Protein AF-A0A0C9SS78-F1 (afdb_monomer_lite)

Foldseek 3Di:
DLVVCVVVVHDLVVVCVVVVDDSVVSVVCCVVPPVVRDDDPDDDPDPADPVLVVQLVVCVVVVVDDDPVVSVVVSVVVVVD

Structure (mmCIF, N/CA/C/O backbone):
data_AF-A0A0C9SS78-F1
#
_entry.id   AF-A0A0C9SS78-F1
#
loop_
_atom_site.group_PDB
_atom_site.id
_atom_site.type_symbol
_atom_site.label_atom_id
_atom_site.label_alt_id
_atom_site.label_comp_id
_atom_site.label_asym_id
_atom_site.label_entity_id
_atom_site.label_seq_id
_atom_site.pdbx_PDB_ins_code
_atom_site.Cartn_x
_atom_site.Cartn_y
_atom_site.Cartn_z
_atom_site.occupancy
_atom_site.B_iso_or_equiv
_atom_site.auth_seq_id
_atom_site.auth_comp_id
_atom_site.auth_asym_id
_atom_site.auth_atom_id
_atom_site.pdbx_PDB_model_num
ATOM 1 N N . GLN A 1 1 ? -19.746 2.479 24.378 1.00 80.25 1 GLN A N 1
ATOM 2 C CA . GLN A 1 1 ? -18.365 2.904 24.694 1.00 80.25 1 GLN A CA 1
ATOM 3 C C . GLN A 1 1 ? -17.374 2.525 23.593 1.00 80.25 1 GLN A C 1
ATOM 5 O O . GLN A 1 1 ? -16.804 3.432 23.014 1.00 80.25 1 GLN A O 1
ATOM 10 N N . ILE A 1 2 ? -17.186 1.249 23.220 1.00 84.75 2 ILE A N 1
ATOM 11 C CA . ILE A 1 2 ? -16.272 0.904 22.099 1.00 84.75 2 ILE A CA 1
ATOM 12 C C . ILE A 1 2 ? -16.805 1.411 20.752 1.00 84.75 2 ILE A C 1
ATOM 14 O O . ILE A 1 2 ? -16.058 2.008 19.992 1.00 84.75 2 ILE A O 1
ATOM 18 N N . ILE A 1 3 ? -18.103 1.225 20.487 1.00 86.44 3 ILE A N 1
ATOM 19 C CA . ILE A 1 3 ? -18.757 1.685 19.248 1.00 86.44 3 ILE A CA 1
ATOM 20 C C . ILE A 1 3 ? -18.616 3.204 19.099 1.00 86.44 3 ILE A C 1
ATOM 22 O O . ILE A 1 3 ? -18.120 3.674 18.088 1.00 86.44 3 ILE A O 1
ATOM 26 N N . THR A 1 4 ? -18.919 3.959 20.156 1.00 89.31 4 THR A N 1
ATOM 27 C CA . THR A 1 4 ? -18.759 5.420 20.182 1.00 89.31 4 THR A CA 1
ATOM 28 C C . THR A 1 4 ? -17.309 5.863 19.946 1.00 89.31 4 THR A C 1
ATOM 30 O O . THR A 1 4 ? -17.082 6.861 19.275 1.00 89.31 4 THR A O 1
ATOM 33 N N . LEU A 1 5 ? -16.312 5.118 20.446 1.00 89.06 5 LEU A N 1
ATOM 34 C CA . LEU A 1 5 ? -14.895 5.408 20.176 1.00 89.06 5 LEU A CA 1
ATOM 35 C C . LEU A 1 5 ? -14.505 5.091 18.720 1.00 89.06 5 LEU A C 1
ATOM 37 O O . LEU A 1 5 ? -13.703 5.811 18.128 1.00 89.06 5 LEU A O 1
ATOM 41 N N . LEU A 1 6 ? -15.080 4.035 18.133 1.00 87.19 6 LEU A N 1
ATOM 42 C CA . LEU A 1 6 ? -14.892 3.688 16.720 1.00 87.19 6 LEU A CA 1
ATOM 43 C C . LEU A 1 6 ? -15.526 4.734 15.790 1.00 87.19 6 LEU A C 1
ATOM 45 O O . LEU A 1 6 ? -14.901 5.125 14.807 1.00 87.19 6 LEU A O 1
ATOM 49 N N . GLU A 1 7 ? -16.722 5.226 16.114 1.00 86.19 7 GLU A N 1
ATOM 50 C CA . GLU A 1 7 ? -17.402 6.306 15.378 1.00 86.19 7 GLU A CA 1
ATOM 51 C C . GLU A 1 7 ? -16.623 7.626 15.437 1.00 86.19 7 GLU A C 1
ATOM 53 O O . GLU A 1 7 ? -16.559 8.357 14.452 1.00 86.19 7 GLU A O 1
ATOM 58 N N . GLN A 1 8 ? -15.943 7.893 16.556 1.00 88.12 8 GLN A N 1
ATOM 59 C CA . GLN A 1 8 ? -15.013 9.019 16.718 1.00 88.12 8 GLN A CA 1
ATOM 60 C C . GLN A 1 8 ? -13.674 8.831 15.974 1.00 88.12 8 GLN A C 1
ATOM 62 O O . GLN A 1 8 ? -12.748 9.614 16.179 1.00 88.12 8 GLN A O 1
ATOM 67 N N . GLN A 1 9 ? -13.546 7.796 15.133 1.00 82.75 9 GLN A N 1
ATOM 68 C CA . GLN A 1 9 ? -12.334 7.445 14.381 1.00 82.75 9 GLN A CA 1
ATOM 69 C C . GLN A 1 9 ? -11.079 7.250 15.249 1.00 82.75 9 GLN A C 1
ATOM 71 O O . GLN A 1 9 ? -9.954 7.406 14.769 1.00 82.75 9 GLN A O 1
ATOM 76 N N . GLN A 1 10 ? -11.233 6.863 16.521 1.00 86.19 10 GLN A N 1
ATOM 77 C CA . GLN A 1 10 ? -10.071 6.514 17.334 1.00 86.19 10 GLN A CA 1
ATOM 78 C C . GLN A 1 10 ? -9.378 5.260 16.798 1.00 86.19 10 GLN A C 1
ATOM 80 O O . GLN A 1 10 ? -10.007 4.300 16.340 1.00 86.19 10 GLN A O 1
ATOM 85 N N . SER A 1 11 ? -8.049 5.251 16.889 1.00 84.94 11 SER A N 1
ATOM 86 C CA . SER A 1 11 ? -7.260 4.088 16.492 1.00 84.94 11 SER A CA 1
ATOM 87 C C . SER A 1 11 ? -7.524 2.905 17.425 1.00 84.94 11 SER A C 1
ATOM 89 O O . SER A 1 11 ? -7.743 3.061 18.628 1.00 84.94 11 SER A O 1
ATOM 91 N N . THR A 1 12 ? -7.406 1.684 16.901 1.00 87.88 12 THR A N 1
ATOM 92 C CA . THR A 1 12 ? -7.522 0.467 17.719 1.00 87.88 12 THR A CA 1
ATOM 93 C C . THR A 1 12 ? -6.511 0.428 18.865 1.00 87.88 12 THR A C 1
ATOM 95 O O . THR A 1 12 ? -6.815 -0.147 19.902 1.00 87.88 12 THR A O 1
ATOM 98 N N . CYS A 1 13 ? -5.341 1.062 18.707 1.00 87.19 13 CYS A N 1
ATOM 99 C CA . CYS A 1 13 ? -4.331 1.177 19.763 1.00 87.19 13 CYS A CA 1
ATOM 100 C C . CYS A 1 13 ? -4.814 2.058 20.922 1.00 87.19 13 CYS A C 1
ATOM 102 O O . CYS A 1 13 ? -4.672 1.677 22.079 1.00 87.19 13 CYS A O 1
ATOM 104 N N . GLN A 1 14 ? -5.422 3.210 20.621 1.00 89.75 14 GLN A N 1
ATOM 105 C CA . GLN A 1 14 ? -5.986 4.101 21.642 1.00 89.75 14 GLN A CA 1
ATOM 106 C C . GLN A 1 14 ? -7.153 3.435 22.372 1.00 89.75 14 GLN A C 1
ATOM 108 O O . GLN A 1 14 ? -7.226 3.483 23.598 1.00 89.75 14 GLN A O 1
ATOM 113 N N . ILE A 1 15 ? -8.022 2.743 21.629 1.00 90.69 15 ILE A N 1
ATOM 114 C CA . ILE A 1 15 ? -9.144 2.002 22.215 1.00 90.69 15 ILE A CA 1
ATOM 115 C C . ILE A 1 15 ? -8.627 0.880 23.122 1.00 90.69 15 ILE A C 1
ATOM 117 O O . ILE A 1 15 ? -9.142 0.716 24.225 1.00 90.69 15 ILE A O 1
ATOM 121 N N . ALA A 1 16 ? -7.601 0.134 22.702 1.00 92.19 16 ALA A N 1
ATOM 122 C CA . ALA A 1 16 ? -6.984 -0.908 23.521 1.00 92.19 16 ALA A CA 1
ATOM 123 C C . ALA A 1 16 ? -6.363 -0.334 24.802 1.00 92.19 16 ALA A C 1
ATOM 125 O O . ALA A 1 16 ? -6.608 -0.861 25.883 1.00 92.19 16 ALA A O 1
ATOM 126 N N . ALA A 1 17 ? -5.638 0.784 24.704 1.00 91.69 17 ALA A N 1
ATOM 127 C CA . ALA A 1 17 ? -5.051 1.457 25.862 1.00 91.69 17 ALA A CA 1
ATOM 128 C C . ALA A 1 17 ? -6.112 1.977 26.848 1.00 91.69 17 ALA A C 1
ATOM 130 O O . ALA A 1 17 ? -5.920 1.897 28.056 1.00 91.69 17 ALA A O 1
ATOM 131 N N . TYR A 1 18 ? -7.243 2.475 26.339 1.00 91.56 18 TYR A N 1
ATOM 132 C CA . TYR A 1 18 ? -8.332 2.999 27.164 1.00 91.56 18 TYR A CA 1
ATOM 133 C C . TYR A 1 18 ? -9.195 1.899 27.799 1.00 91.56 18 TYR A C 1
ATOM 135 O O . TYR A 1 18 ? -9.624 2.024 28.942 1.00 91.56 18 TYR A O 1
ATOM 143 N N . THR A 1 19 ? -9.473 0.822 27.060 1.00 90.88 19 THR A N 1
ATOM 144 C CA . THR A 1 19 ? -10.406 -0.239 27.490 1.00 90.88 19 THR A CA 1
ATOM 145 C C . THR A 1 19 ? -9.721 -1.462 28.096 1.00 90.88 19 THR A C 1
ATOM 147 O O . THR A 1 19 ? -10.400 -2.308 28.672 1.00 90.88 19 THR A O 1
ATOM 150 N N . GLY A 1 20 ? -8.402 -1.601 27.933 1.00 91.81 20 GLY A N 1
ATOM 151 C CA . GLY A 1 20 ? -7.647 -2.802 28.305 1.00 91.81 20 GLY A CA 1
ATOM 152 C C . GLY A 1 20 ? -7.955 -4.029 27.437 1.00 91.81 20 GLY A C 1
ATOM 153 O O . GLY A 1 20 ? -7.462 -5.122 27.710 1.00 91.81 20 GLY A O 1
ATOM 154 N N . LEU A 1 21 ? -8.780 -3.881 26.395 1.00 91.44 21 LEU A N 1
ATOM 155 C CA . LEU A 1 21 ? -9.150 -4.980 25.514 1.00 91.44 21 LEU A CA 1
ATOM 156 C C . LEU A 1 21 ? -8.054 -5.271 24.498 1.00 91.44 21 LEU A C 1
ATOM 158 O O . LEU A 1 21 ? -7.374 -4.379 23.994 1.00 91.44 21 LEU A O 1
ATOM 162 N N . ASN A 1 22 ? -7.941 -6.546 24.137 1.00 92.44 22 ASN A N 1
ATOM 163 C CA . ASN A 1 22 ? -7.025 -6.947 23.086 1.00 92.44 22 ASN A CA 1
ATOM 164 C C . ASN A 1 22 ? -7.481 -6.400 21.714 1.00 92.44 22 ASN A C 1
ATOM 166 O O . ASN A 1 22 ? -8.670 -6.177 21.449 1.00 92.44 22 ASN A O 1
ATOM 170 N N . HIS A 1 23 ? -6.514 -6.227 20.814 1.00 90.62 23 HIS A N 1
ATOM 171 C CA . HIS A 1 23 ? -6.759 -5.734 19.458 1.00 90.62 23 HIS A CA 1
ATOM 172 C C . HIS A 1 23 ? -7.734 -6.608 18.661 1.00 90.62 23 HIS A C 1
ATOM 174 O O . HIS A 1 23 ? -8.544 -6.088 17.892 1.00 90.62 23 HIS A O 1
ATOM 180 N N . SER A 1 24 ? -7.678 -7.927 18.845 1.00 91.44 24 SER A N 1
ATOM 181 C CA . SER A 1 24 ? -8.509 -8.893 18.123 1.00 91.44 24 SER A CA 1
ATOM 182 C C . SER A 1 24 ? -9.996 -8.719 18.442 1.00 91.44 24 SER A C 1
ATOM 184 O O . SER A 1 24 ? -10.820 -8.680 17.533 1.00 91.44 24 SER A O 1
ATOM 186 N N . THR A 1 25 ? -10.337 -8.531 19.715 1.00 92.94 25 THR A N 1
ATOM 187 C CA . THR A 1 25 ? -11.689 -8.288 20.221 1.00 92.94 25 THR A CA 1
ATOM 188 C C . THR A 1 25 ? -12.230 -6.981 19.658 1.00 92.94 25 THR A C 1
ATOM 190 O O . THR A 1 25 ? -13.340 -6.951 19.131 1.00 92.94 25 THR A O 1
ATOM 193 N N . ILE A 1 26 ? -11.429 -5.911 19.679 1.00 91.25 26 ILE A N 1
ATOM 194 C CA . ILE A 1 26 ? -11.823 -4.615 19.105 1.00 91.25 26 ILE A CA 1
ATOM 195 C C . ILE A 1 26 ? -12.050 -4.745 17.588 1.00 91.25 26 ILE A C 1
ATOM 197 O O . ILE A 1 26 ? -13.037 -4.233 17.062 1.00 91.25 26 ILE A O 1
ATOM 201 N N . SER A 1 27 ? -11.183 -5.481 16.885 1.00 88.81 27 SER A N 1
ATOM 202 C CA . SER A 1 27 ? -11.303 -5.734 15.442 1.00 88.81 27 SER A CA 1
ATOM 203 C C . SER A 1 27 ? -12.556 -6.544 15.083 1.00 88.81 27 SER A C 1
ATOM 205 O O . SER A 1 27 ? -13.259 -6.227 14.119 1.00 88.81 27 SER A O 1
ATOM 207 N N . GLN A 1 28 ? -12.890 -7.558 15.886 1.00 91.81 28 GLN A N 1
ATOM 208 C CA . GLN A 1 28 ? -14.113 -8.345 15.721 1.00 91.81 28 GLN A CA 1
ATOM 209 C C . GLN A 1 28 ? -15.369 -7.504 15.961 1.00 91.81 28 GLN A C 1
ATOM 211 O O . GLN A 1 28 ? -16.306 -7.576 15.166 1.00 91.81 28 GLN A O 1
ATOM 216 N N . ILE A 1 29 ? -15.382 -6.689 17.022 1.00 91.06 29 ILE A N 1
ATOM 217 C CA . ILE A 1 29 ? -16.486 -5.766 17.324 1.00 91.06 29 ILE A CA 1
ATOM 218 C C . ILE A 1 29 ? -16.687 -4.798 16.158 1.00 91.06 29 ILE A C 1
ATOM 220 O O . ILE A 1 29 ? -17.799 -4.680 15.648 1.00 91.06 29 ILE A O 1
ATOM 224 N N . ARG A 1 30 ? -15.602 -4.177 15.680 1.00 89.38 30 ARG A N 1
ATOM 225 C CA . ARG A 1 30 ? -15.632 -3.288 14.515 1.00 89.38 30 ARG A CA 1
ATOM 226 C C . ARG A 1 30 ? -16.202 -3.988 13.282 1.00 89.38 30 ARG A C 1
ATOM 228 O O . ARG A 1 30 ? -17.065 -3.430 12.623 1.00 89.38 30 ARG A O 1
ATOM 235 N N . SER A 1 31 ? -15.749 -5.205 12.982 1.00 88.69 31 SER A N 1
ATOM 236 C CA . SER A 1 31 ? -16.192 -5.939 11.787 1.00 88.69 31 SER A CA 1
ATOM 237 C C . SER A 1 31 ? -17.674 -6.320 11.837 1.00 88.69 31 SER A C 1
ATOM 239 O O . SER A 1 31 ? -18.322 -6.358 10.798 1.00 88.69 31 SER A O 1
ATOM 241 N N . LYS A 1 32 ? -18.214 -6.605 13.031 1.00 90.19 32 LYS A N 1
ATOM 242 C CA . LYS A 1 32 ? -19.622 -6.993 13.213 1.00 90.19 32 LYS A CA 1
ATOM 243 C C . LYS A 1 32 ? -20.578 -5.805 13.279 1.00 90.19 32 LYS A C 1
ATOM 245 O O . LYS A 1 32 ? -21.703 -5.926 12.815 1.00 90.19 32 LYS A O 1
ATOM 250 N N . LEU A 1 33 ? -20.159 -4.705 13.905 1.00 89.62 33 LEU A N 1
ATOM 251 C CA . LEU A 1 33 ? -21.054 -3.594 14.253 1.00 89.62 33 LEU A CA 1
ATOM 252 C C . LEU A 1 33 ? -20.818 -2.333 13.418 1.00 89.62 33 LEU A C 1
ATOM 254 O O . LEU A 1 33 ? -21.709 -1.498 13.329 1.00 89.62 33 LEU A O 1
ATOM 258 N N . CYS A 1 34 ? -19.638 -2.184 12.814 1.00 86.69 34 CYS A N 1
ATOM 259 C CA . CYS A 1 34 ? -19.262 -1.008 12.027 1.00 86.69 34 CYS A CA 1
ATOM 260 C C . CYS A 1 34 ? -18.565 -1.422 10.710 1.00 86.69 34 CYS A C 1
ATOM 262 O O . CYS A 1 34 ? -17.415 -1.027 10.480 1.00 86.69 34 CYS A O 1
ATOM 264 N N . PRO A 1 35 ? -19.210 -2.242 9.854 1.00 82.81 35 PRO A N 1
ATOM 265 C CA . PRO A 1 35 ? -18.593 -2.743 8.623 1.00 82.81 35 PRO A CA 1
ATOM 266 C C . PRO A 1 35 ? -18.241 -1.621 7.636 1.00 82.81 35 PRO A C 1
ATOM 268 O O . PRO A 1 35 ? -17.219 -1.710 6.955 1.00 82.81 35 PRO A O 1
ATOM 271 N N . ASP A 1 36 ? -19.028 -0.543 7.626 1.00 86.00 36 ASP A N 1
ATOM 272 C CA . ASP A 1 36 ? -18.856 0.601 6.722 1.00 86.00 36 ASP A CA 1
ATOM 273 C C . ASP A 1 36 ? -17.783 1.592 7.195 1.00 86.00 36 ASP A C 1
ATOM 275 O O . ASP A 1 36 ? -17.430 2.536 6.486 1.00 86.00 36 ASP A O 1
ATOM 279 N N . LEU A 1 37 ? -17.233 1.391 8.398 1.00 84.44 37 LEU A N 1
ATOM 280 C CA . LEU A 1 37 ? -16.220 2.280 8.946 1.00 84.44 37 LEU A CA 1
ATOM 281 C C . LEU A 1 37 ? -14.923 2.147 8.142 1.00 84.44 37 LEU A C 1
ATOM 283 O O . LEU A 1 37 ? -14.253 1.102 8.173 1.00 84.44 37 LEU A O 1
ATOM 287 N N . GLN A 1 38 ? -14.552 3.238 7.467 1.00 80.38 38 GLN A N 1
ATOM 288 C CA . GLN A 1 38 ? -13.401 3.290 6.576 1.00 80.38 38 GLN A CA 1
ATOM 289 C C . GLN A 1 38 ? -12.150 2.721 7.264 1.00 80.38 38 GLN A C 1
ATOM 291 O O . GLN A 1 38 ? -11.804 3.038 8.408 1.00 80.38 38 GLN A O 1
ATOM 296 N N . LYS A 1 39 ? -11.476 1.791 6.586 1.00 76.88 39 LYS A N 1
ATOM 297 C CA . LYS A 1 39 ? -10.182 1.287 7.050 1.00 76.88 39 LYS A CA 1
ATOM 298 C C . LYS A 1 39 ? -9.158 2.396 6.888 1.00 76.88 39 LYS A C 1
ATOM 300 O O . LYS A 1 39 ? -9.173 3.100 5.882 1.00 76.88 39 LYS A O 1
ATOM 305 N N . SER A 1 40 ? -8.270 2.538 7.873 1.00 73.62 40 SER A N 1
ATOM 306 C CA . SER A 1 40 ? -7.082 3.362 7.688 1.00 73.62 40 SER A CA 1
ATOM 307 C C . SER A 1 40 ? -6.412 2.900 6.401 1.00 73.62 40 SER A C 1
ATOM 309 O O . SER A 1 40 ? -6.221 1.691 6.224 1.00 73.62 40 SER A O 1
ATOM 311 N N . SER A 1 41 ? -6.089 3.838 5.514 1.00 70.94 41 SER A N 1
ATOM 312 C CA . SER A 1 41 ? -5.315 3.548 4.311 1.00 70.94 41 SER A CA 1
ATOM 313 C C . SER A 1 41 ? -3.918 3.105 4.739 1.00 70.94 41 SER A C 1
ATOM 315 O O . SER A 1 41 ? -3.013 3.919 4.891 1.00 70.94 41 SER A O 1
ATOM 317 N N . GLY A 1 42 ? -3.766 1.817 5.032 1.00 69.69 42 GLY A N 1
ATOM 318 C CA . GLY A 1 42 ? -2.476 1.207 5.303 1.00 69.69 42 GLY A CA 1
ATOM 319 C C . GLY A 1 42 ? -1.709 1.038 3.998 1.00 69.69 42 GLY A C 1
ATOM 320 O O . GLY A 1 42 ? -2.298 0.716 2.968 1.00 69.69 42 GLY A O 1
ATOM 321 N N . GLY A 1 43 ? -0.397 1.245 4.044 1.00 81.25 43 GLY A N 1
ATOM 322 C CA . GLY A 1 43 ? 0.492 1.033 2.906 1.00 81.25 43 GLY A CA 1
ATOM 323 C C . GLY A 1 43 ? 1.612 2.065 2.836 1.00 81.25 43 GLY A C 1
ATOM 324 O O . GLY A 1 43 ? 1.554 3.114 3.472 1.00 81.25 43 GLY A O 1
ATOM 325 N N . HIS A 1 44 ? 2.635 1.752 2.045 1.00 75.81 44 HIS A N 1
ATOM 326 C CA . HIS A 1 44 ? 3.642 2.715 1.617 1.00 75.81 44 HIS A CA 1
ATOM 327 C C . HIS A 1 44 ? 3.183 3.319 0.280 1.00 75.81 44 HIS A C 1
ATOM 329 O O . HIS A 1 44 ? 2.781 2.554 -0.603 1.00 75.81 44 HIS A O 1
ATOM 335 N N . PRO A 1 45 ? 3.232 4.650 0.088 1.00 74.25 45 PRO A N 1
ATOM 336 C CA . PRO A 1 45 ? 2.956 5.253 -1.211 1.00 74.25 45 PRO A CA 1
ATOM 337 C C . PRO A 1 45 ? 3.851 4.623 -2.282 1.00 74.25 45 PRO A C 1
ATOM 339 O O . PRO A 1 45 ? 5.062 4.503 -2.090 1.00 74.25 45 PRO A O 1
ATOM 342 N N . SER A 1 46 ? 3.283 4.180 -3.403 1.00 80.62 46 SER A N 1
ATOM 343 C CA . SER A 1 46 ? 4.107 3.633 -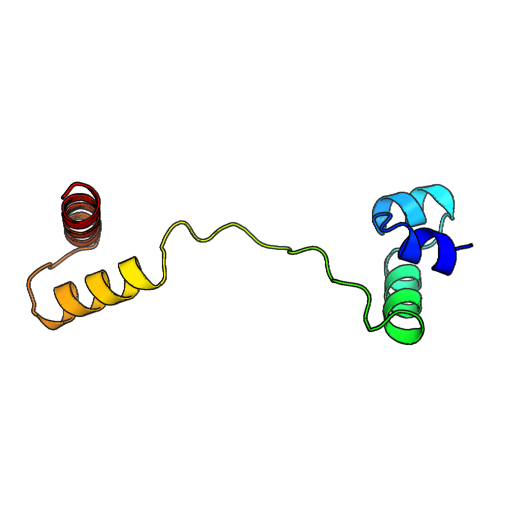4.483 1.00 80.62 46 SER A CA 1
ATOM 344 C C . SER A 1 46 ? 5.025 4.726 -5.024 1.00 80.62 46 SER A C 1
ATOM 346 O O . SER A 1 46 ? 4.548 5.779 -5.444 1.00 80.62 46 SER A O 1
ATOM 348 N N . LEU A 1 47 ? 6.335 4.468 -5.047 1.00 82.75 47 LEU A N 1
ATOM 349 C CA . LEU A 1 47 ? 7.311 5.377 -5.656 1.00 82.75 47 LEU A CA 1
ATOM 350 C C . LEU A 1 47 ? 7.105 5.488 -7.177 1.00 82.75 47 LEU A C 1
ATOM 352 O O . LEU A 1 47 ? 7.423 6.505 -7.787 1.00 82.75 47 LEU A O 1
ATOM 356 N N . VAL A 1 48 ? 6.565 4.429 -7.784 1.00 85.94 48 VAL A N 1
ATOM 357 C CA . VAL A 1 48 ? 6.333 4.326 -9.224 1.00 85.94 48 VAL A CA 1
ATOM 358 C C . VAL A 1 48 ? 4.839 4.456 -9.492 1.00 85.94 48 VAL A C 1
ATOM 360 O O . VAL A 1 48 ? 4.031 3.693 -8.953 1.00 85.94 48 VAL A O 1
ATOM 363 N N . THR A 1 49 ? 4.461 5.421 -10.326 1.00 88.06 49 THR A N 1
ATOM 364 C CA . THR A 1 49 ? 3.059 5.598 -10.724 1.00 88.06 49 THR A CA 1
ATOM 365 C C . THR A 1 49 ? 2.647 4.549 -11.762 1.00 88.06 49 THR A C 1
ATOM 367 O O . THR A 1 49 ? 3.483 3.954 -12.442 1.00 88.06 49 THR A O 1
ATOM 370 N N . SER A 1 50 ? 1.343 4.326 -11.937 1.00 89.50 50 SER A N 1
ATOM 371 C CA . SER A 1 50 ? 0.836 3.440 -12.997 1.00 89.50 50 SER A CA 1
ATOM 372 C C . SER A 1 50 ? 1.243 3.915 -14.400 1.00 89.50 50 SER A C 1
ATOM 374 O O . SER A 1 50 ? 1.491 3.096 -15.284 1.00 89.50 50 SER A O 1
ATOM 376 N N . THR A 1 51 ? 1.361 5.229 -14.598 1.00 90.50 51 THR A N 1
ATOM 377 C CA . THR A 1 51 ? 1.860 5.848 -15.833 1.00 90.50 51 THR A CA 1
ATOM 378 C C . THR A 1 51 ? 3.329 5.510 -16.068 1.00 90.50 51 THR A C 1
ATOM 380 O O . THR A 1 51 ? 3.677 5.036 -17.150 1.00 90.50 51 THR A O 1
ATOM 383 N N . ASP A 1 52 ? 4.171 5.652 -15.041 1.00 91.12 52 ASP A N 1
ATOM 384 C CA . ASP A 1 52 ? 5.590 5.286 -15.117 1.00 91.12 52 ASP A CA 1
ATOM 385 C C . ASP A 1 52 ? 5.766 3.806 -15.486 1.00 91.12 52 ASP A C 1
ATOM 387 O O . ASP A 1 52 ? 6.575 3.472 -16.352 1.00 91.12 52 ASP A O 1
ATOM 391 N N . MET A 1 53 ? 4.949 2.914 -14.910 1.00 92.88 53 MET A N 1
ATOM 392 C CA . MET A 1 53 ? 4.970 1.489 -15.267 1.00 92.88 53 MET A CA 1
ATOM 393 C C . MET A 1 53 ? 4.649 1.264 -16.749 1.00 92.88 53 MET A C 1
ATOM 395 O O . MET A 1 53 ? 5.343 0.499 -17.418 1.00 92.88 53 MET A O 1
ATOM 399 N N . ARG A 1 54 ? 3.632 1.945 -17.295 1.00 94.62 54 ARG A N 1
ATOM 400 C CA . ARG A 1 54 ? 3.271 1.825 -18.720 1.00 94.62 54 ARG A CA 1
ATOM 401 C C . ARG A 1 54 ? 4.404 2.292 -19.634 1.00 94.62 54 ARG A C 1
ATOM 403 O O . ARG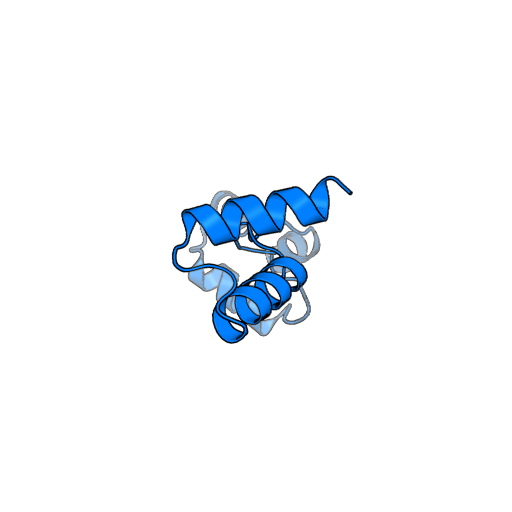 A 1 54 ? 4.688 1.629 -20.633 1.00 94.62 54 ARG A O 1
ATOM 410 N N . HIS A 1 55 ? 5.065 3.397 -19.293 1.00 93.25 55 HIS A N 1
ATOM 411 C CA . HIS A 1 55 ? 6.216 3.887 -20.054 1.00 93.25 55 HIS A CA 1
ATOM 412 C C . HIS A 1 55 ? 7.403 2.924 -19.981 1.00 93.25 55 HIS A C 1
ATOM 414 O O . HIS A 1 55 ? 7.971 2.597 -21.023 1.00 93.25 55 HIS A O 1
ATOM 420 N N . ALA A 1 56 ? 7.721 2.401 -18.793 1.00 92.94 56 ALA A N 1
ATOM 421 C CA . ALA A 1 56 ? 8.777 1.406 -18.617 1.00 92.94 56 ALA A CA 1
ATOM 422 C C . ALA A 1 56 ? 8.524 0.148 -19.464 1.00 92.94 56 ALA A C 1
ATOM 424 O O . ALA A 1 56 ? 9.401 -0.270 -20.218 1.00 92.94 56 ALA A O 1
ATOM 425 N N . ILE A 1 57 ? 7.302 -0.400 -19.420 1.00 94.50 57 ILE A N 1
ATOM 426 C CA . ILE A 1 57 ? 6.907 -1.562 -20.233 1.00 94.50 57 ILE A CA 1
ATOM 427 C C . ILE A 1 57 ? 7.083 -1.265 -21.724 1.00 94.50 57 ILE A C 1
ATOM 429 O O . ILE A 1 57 ? 7.632 -2.093 -22.452 1.00 94.50 57 ILE A O 1
ATOM 433 N N . ARG A 1 58 ? 6.661 -0.082 -22.191 1.00 95.00 58 ARG A N 1
ATOM 434 C CA . ARG A 1 58 ? 6.825 0.319 -23.595 1.00 95.00 58 ARG A CA 1
ATOM 435 C C . AR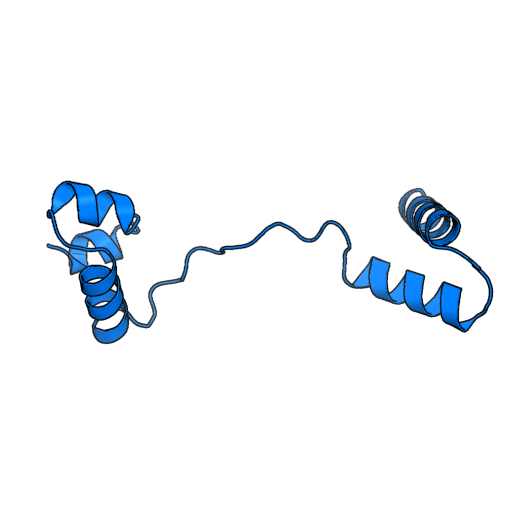G A 1 58 ? 8.298 0.398 -23.993 1.00 95.00 58 ARG A C 1
ATOM 437 O O . ARG A 1 58 ? 8.648 -0.080 -25.069 1.00 95.00 58 ARG A O 1
ATOM 444 N N . PHE A 1 59 ? 9.157 0.986 -23.162 1.00 93.75 59 PHE A N 1
ATOM 445 C CA . PHE A 1 59 ? 10.587 1.088 -23.461 1.00 93.75 59 PHE A CA 1
ATOM 446 C C . PHE A 1 59 ? 11.258 -0.280 -23.554 1.00 93.75 59 PHE A C 1
ATOM 448 O O . PHE A 1 59 ? 11.989 -0.521 -24.512 1.00 93.75 59 PHE A O 1
ATOM 455 N N . ILE A 1 60 ? 10.944 -1.180 -22.621 1.00 94.50 60 ILE A N 1
ATOM 456 C CA . ILE A 1 60 ? 11.460 -2.553 -22.622 1.00 94.50 60 ILE A CA 1
ATOM 457 C C . ILE A 1 60 ? 10.958 -3.301 -23.863 1.00 94.50 60 ILE A C 1
ATOM 459 O O . ILE A 1 60 ? 11.746 -3.864 -24.613 1.00 94.50 60 ILE A O 1
ATOM 463 N N . SER A 1 61 ? 9.652 -3.237 -24.136 1.00 94.88 61 SER A N 1
ATOM 464 C CA . SER A 1 61 ? 9.032 -3.957 -25.260 1.00 94.88 61 SER A CA 1
ATOM 465 C C . SER A 1 61 ? 9.516 -3.467 -26.626 1.00 94.88 61 SER A C 1
ATOM 467 O O . SER A 1 61 ? 9.500 -4.218 -27.593 1.00 94.88 61 SER A O 1
ATOM 469 N N . THR A 1 62 ? 9.932 -2.202 -26.723 1.00 94.38 62 THR A N 1
ATOM 470 C CA . THR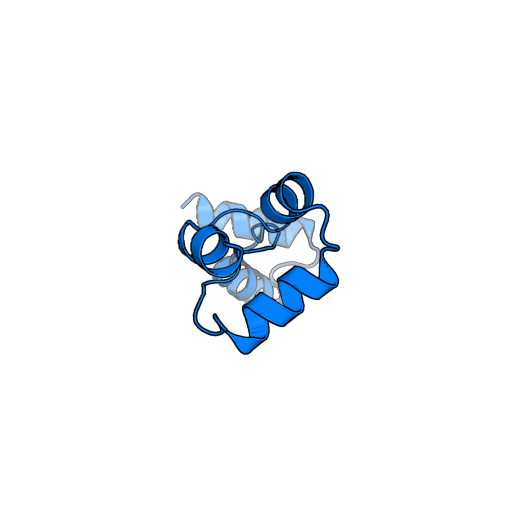 A 1 62 ? 10.476 -1.615 -27.959 1.00 94.38 62 THR A CA 1
ATOM 471 C C . THR A 1 62 ? 11.994 -1.746 -28.072 1.00 94.38 62 THR A C 1
ATOM 473 O O . THR A 1 62 ? 12.563 -1.234 -29.032 1.00 94.38 62 THR A O 1
ATOM 476 N N . GLY A 1 63 ? 12.656 -2.395 -27.105 1.00 91.06 63 GLY A N 1
ATOM 477 C CA . GLY A 1 63 ? 14.112 -2.556 -27.086 1.00 91.06 63 GLY A CA 1
ATOM 478 C C . GLY A 1 63 ? 14.882 -1.243 -26.920 1.00 91.06 63 GLY A C 1
ATOM 479 O O . GLY A 1 63 ? 16.060 -1.181 -27.246 1.00 91.06 63 GLY A O 1
ATOM 480 N N . LYS A 1 64 ? 14.231 -0.172 -26.443 1.00 89.19 64 LYS A N 1
ATOM 481 C CA . LYS A 1 64 ? 14.867 1.147 -26.262 1.00 89.19 64 LYS A CA 1
ATOM 482 C C . LYS A 1 64 ? 15.758 1.227 -25.023 1.00 89.19 64 LYS A C 1
ATOM 484 O O . LYS A 1 64 ? 16.534 2.168 -24.897 1.00 89.19 64 LYS A O 1
ATOM 489 N N . VAL A 1 65 ? 15.591 0.292 -24.094 1.00 92.12 65 VAL A N 1
ATOM 490 C CA . VAL A 1 65 ? 16.338 0.208 -22.838 1.00 92.12 65 VAL A CA 1
ATOM 491 C C . VAL A 1 65 ? 16.666 -1.252 -22.555 1.00 92.12 65 VAL A C 1
ATOM 493 O O . VAL A 1 65 ? 15.832 -2.133 -22.758 1.00 92.12 65 VAL A O 1
ATOM 496 N N . GLU A 1 66 ? 17.871 -1.492 -22.059 1.00 88.31 66 GLU A N 1
ATOM 497 C CA . GLU A 1 66 ? 18.428 -2.826 -21.815 1.00 88.31 66 GLU A CA 1
ATOM 498 C C . GLU A 1 66 ? 18.564 -3.128 -20.316 1.00 88.31 66 GLU A C 1
ATOM 500 O O . GLU A 1 66 ? 18.739 -4.277 -19.919 1.00 88.31 66 GLU A O 1
ATOM 505 N N . ASN A 1 67 ? 18.481 -2.107 -19.453 1.00 92.69 67 ASN A N 1
ATOM 506 C CA . ASN A 1 67 ? 18.618 -2.268 -18.007 1.00 92.69 67 ASN A CA 1
ATOM 507 C C . ASN A 1 67 ? 17.776 -1.265 -17.200 1.00 92.69 67 ASN A C 1
ATOM 509 O O . ASN A 1 67 ? 17.289 -0.252 -17.704 1.00 92.69 67 ASN A O 1
ATOM 513 N N . ALA A 1 68 ? 17.630 -1.543 -15.903 1.00 90.75 68 ALA A N 1
ATOM 514 C CA . ALA A 1 68 ? 16.813 -0.744 -14.988 1.00 90.75 68 ALA A CA 1
ATOM 515 C C . ALA A 1 68 ? 17.318 0.700 -14.793 1.00 90.75 68 ALA A C 1
ATOM 517 O O . ALA A 1 68 ? 16.522 1.609 -14.544 1.00 90.75 68 ALA A O 1
ATOM 518 N N . VAL A 1 69 ? 18.627 0.939 -14.933 1.00 94.12 69 VAL A N 1
ATOM 519 C CA . VAL A 1 69 ? 19.205 2.289 -14.820 1.00 94.12 69 VAL A CA 1
ATOM 520 C C . VAL A 1 69 ? 18.752 3.152 -16.000 1.00 94.12 69 VAL A C 1
ATOM 522 O O . VAL A 1 69 ? 18.302 4.280 -15.804 1.00 94.12 69 VAL A O 1
ATOM 525 N N . GLN A 1 70 ? 18.780 2.598 -17.215 1.00 93.31 70 GLN A N 1
ATOM 526 C CA . GLN A 1 70 ? 18.272 3.260 -18.418 1.00 93.31 70 GLN A CA 1
ATOM 527 C C . GLN A 1 70 ? 16.759 3.494 -18.348 1.00 93.31 70 GLN A C 1
ATOM 529 O O . GLN A 1 70 ? 16.304 4.572 -18.724 1.00 93.31 70 GLN A O 1
ATOM 534 N N . VAL A 1 71 ? 15.986 2.539 -17.808 1.00 90.88 71 VAL A N 1
ATOM 535 C CA . VAL A 1 71 ? 14.546 2.729 -17.545 1.00 90.88 71 VAL A CA 1
ATOM 536 C C . VAL A 1 71 ? 14.323 3.929 -16.624 1.00 90.88 71 VAL A C 1
ATOM 538 O O . VAL A 1 71 ? 13.503 4.789 -16.925 1.00 90.88 71 VAL A O 1
ATOM 541 N N . THR A 1 72 ? 15.076 4.019 -15.525 1.00 92.69 72 THR A N 1
ATOM 542 C CA . THR A 1 72 ? 14.938 5.114 -14.553 1.00 92.69 72 THR A CA 1
ATOM 543 C C . THR A 1 72 ? 15.239 6.468 -15.191 1.00 92.69 72 THR A C 1
ATOM 545 O O . THR A 1 72 ? 14.462 7.406 -15.020 1.00 92.69 72 THR A O 1
ATOM 548 N N . LYS A 1 73 ? 16.317 6.556 -15.980 1.00 93.75 73 LYS A N 1
ATOM 549 C CA . LYS A 1 73 ? 16.677 7.779 -16.706 1.00 93.75 73 LYS A CA 1
ATOM 550 C C . LYS A 1 73 ? 15.599 8.174 -17.720 1.00 93.75 73 LYS A C 1
ATOM 552 O O . LYS A 1 73 ? 15.138 9.306 -17.703 1.00 93.75 73 LYS A O 1
ATOM 557 N N . ALA A 1 74 ? 15.119 7.223 -18.521 1.00 90.62 74 ALA A N 1
ATOM 558 C CA . ALA A 1 74 ? 14.073 7.477 -19.510 1.00 90.62 74 ALA A CA 1
ATOM 559 C C . ALA A 1 74 ? 12.746 7.936 -18.872 1.00 90.62 74 ALA A C 1
ATOM 561 O O . ALA A 1 74 ? 12.031 8.754 -19.445 1.00 90.62 74 ALA A O 1
ATOM 562 N N . LEU A 1 75 ? 12.413 7.433 -17.676 1.00 92.19 75 LEU A N 1
ATOM 563 C CA . LEU A 1 75 ? 11.252 7.898 -16.910 1.00 92.19 75 LEU A CA 1
ATOM 564 C C . LEU A 1 75 ? 11.448 9.307 -16.335 1.00 92.19 75 LEU A C 1
ATOM 566 O O . LEU A 1 75 ? 10.489 10.074 -16.284 1.00 92.19 75 LEU A O 1
ATOM 570 N N . GLN A 1 76 ? 12.663 9.657 -15.906 1.00 90.62 76 GLN A N 1
ATOM 571 C CA . GLN A 1 76 ? 12.986 11.018 -15.468 1.00 90.62 76 GLN A CA 1
ATOM 572 C C . GLN A 1 76 ? 12.891 12.007 -16.633 1.00 90.62 76 GLN A C 1
ATOM 574 O O . GLN A 1 76 ? 12.248 13.043 -16.485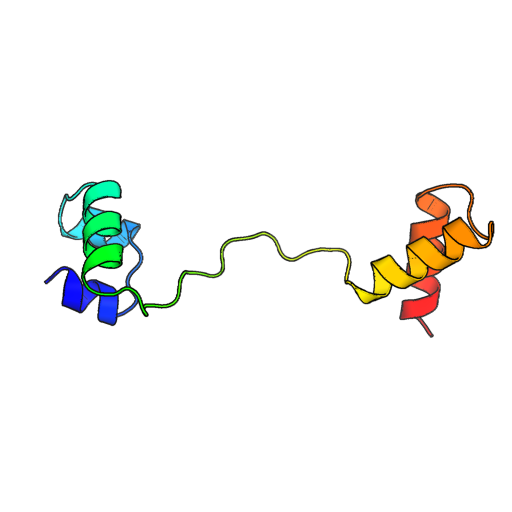 1.00 90.62 76 GLN A O 1
ATOM 579 N N . ASP A 1 77 ? 13.427 11.657 -17.803 1.00 88.69 77 ASP A N 1
ATOM 580 C CA . ASP A 1 77 ? 13.379 12.510 -18.996 1.00 88.69 77 ASP A CA 1
ATOM 581 C C . ASP A 1 77 ? 11.930 12.843 -19.403 1.00 88.69 77 ASP A C 1
ATOM 583 O O . ASP A 1 77 ? 11.632 13.990 -19.724 1.00 88.69 77 ASP A O 1
ATOM 587 N N . ILE A 1 78 ? 10.996 11.883 -19.300 1.00 85.00 78 ILE A N 1
ATOM 588 C CA . ILE A 1 78 ? 9.559 12.128 -19.543 1.00 85.00 78 ILE A CA 1
ATOM 589 C C . ILE A 1 78 ? 8.955 13.097 -18.520 1.00 85.00 78 ILE A C 1
ATOM 591 O O . ILE A 1 78 ? 8.080 13.875 -18.871 1.00 85.00 78 ILE A O 1
ATOM 595 N N . LYS A 1 79 ? 9.372 13.033 -17.250 1.00 80.50 79 LYS A N 1
ATOM 596 C CA . LYS A 1 79 ? 8.831 13.897 -16.185 1.00 80.50 79 LYS A CA 1
ATOM 597 C C . LYS A 1 79 ? 9.363 15.329 -16.232 1.00 80.50 79 LYS A C 1
ATOM 599 O O . LYS A 1 79 ? 8.794 16.194 -15.574 1.00 80.50 79 LYS A O 1
ATOM 604 N N . THR A 1 80 ? 10.476 15.552 -16.930 1.00 72.56 80 THR A N 1
ATOM 605 C CA . THR A 1 80 ? 11.179 16.845 -16.971 1.00 72.56 80 THR A CA 1
ATOM 606 C C . THR A 1 80 ? 10.793 17.687 -18.197 1.00 72.56 80 THR A C 1
ATOM 608 O O . THR A 1 80 ? 11.136 18.866 -18.255 1.00 72.56 80 THR A O 1
ATOM 611 N N . HIS A 1 81 ? 10.071 17.095 -19.152 1.00 53.16 81 HIS A N 1
ATO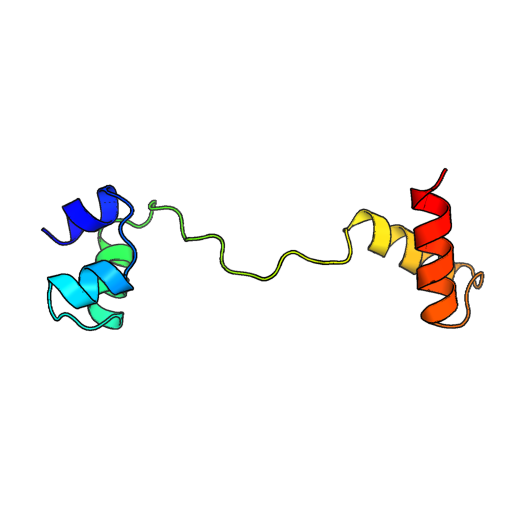M 612 C CA . HIS A 1 81 ? 9.489 17.743 -20.331 1.00 53.16 81 HIS A CA 1
ATOM 613 C C . HIS A 1 81 ? 7.976 17.910 -20.180 1.00 53.16 81 HIS A C 1
ATOM 615 O O . HIS A 1 81 ? 7.462 18.916 -20.717 1.00 53.16 81 HIS A O 1
#

Secondary structure (DSSP, 8-state):
-HHHHHHTT--HHHHHHHH---HHHHHHHHHHH-TTSPPP--SPPPSS-HHHHHHHHHHHHTTS-SSHHHHHHHHHHHHH-

Sequence (81 aa):
QIITLLEQQQSTCQIAAYTGLNHSTISQIRSKLCPDLQKSSGGHPSLVTSTDMRHAIRFISTGKVENAVQVTKALQDIKTH

Radius of gyration: 22.43 Å; chains: 1; bounding box: 40×27×56 Å

pLDDT: mean 87.56, std 6.99, range [53.16, 95.0]

Organism: NCBI:txid664439